Protein AF-A0A7C5X683-F1 (afdb_monomer_lite)

Sequence (145 aa):
TVWLQIEETLFLEEELGEELLKEAVATYLPIVPRRGEVSLTVMVNLFNEEELRTVLPKFDGIQDSVYIRAGAAGVKAEPIFPEDYGPGALPRSIHYLKARVEPAEGATLVFRHREINAEVPIPETVLEALKSSVVAEEVNWTSLL

Foldseek 3Di:
DLVVQLVVQQVPDPDDDLVSLLVSCVVSLLQFAAVQKDKDKAFDDDDDPVCVVPVQVLCQCQQQFKWKDAPPDTWRWHFSCVVCNDPPHDRDRMTITMTRHLHDPQIWIAGDGPVDGDIGTDDPVVSVVSVVGDGSVNDDCVVSD

pLDDT: mean 91.84, std 6.42, range [60.69, 98.19]

Radius of gyration: 16.91 Å; chains: 1; bounding box: 40×34×42 Å

Secondary structure (DSSP, 8-state):
-HHHHHHHHHHH-SS--HHHHHHHHHHHGGGSPPTT-EEEEEE----SHHHHHHTGGGGTTGGGGEEEEETTEEEEPEES-GGGGSTTPPP-SEEEEEE---PPTT-EEEEE-SS-EEEEEPPHHHHHHHHTPPPGGGS-GGG--

Structure (mmCIF, N/CA/C/O backbone):
data_AF-A0A7C5X683-F1
#
_entry.id   AF-A0A7C5X683-F1
#
loop_
_atom_site.group_PDB
_atom_site.id
_atom_site.type_symbol
_atom_site.label_atom_id
_atom_site.label_alt_id
_atom_site.label_comp_id
_atom_site.label_asym_id
_atom_site.label_entity_id
_atom_site.label_seq_id
_atom_site.pdbx_PDB_ins_code
_atom_site.Cartn_x
_atom_site.Cartn_y
_atom_site.Cartn_z
_atom_site.occupancy
_atom_site.B_iso_or_equiv
_atom_site.auth_seq_id
_atom_site.auth_comp_id
_atom_site.auth_asym_id
_atom_site.auth_atom_id
_atom_site.pdbx_PDB_model_num
ATOM 1 N N . THR A 1 1 ? 0.093 10.591 -5.938 1.00 86.94 1 THR A N 1
ATOM 2 C CA . THR A 1 1 ? 1.441 10.056 -5.649 1.00 86.94 1 THR A CA 1
ATOM 3 C C . THR A 1 1 ? 1.996 9.288 -6.832 1.00 86.94 1 THR A C 1
ATOM 5 O O . THR A 1 1 ? 3.094 9.612 -7.238 1.00 86.94 1 THR A O 1
ATOM 8 N N . VAL A 1 2 ? 1.240 8.363 -7.436 1.00 90.31 2 VAL A N 1
ATOM 9 C CA . VAL A 1 2 ? 1.686 7.543 -8.584 1.00 90.31 2 VAL A CA 1
ATOM 10 C C . VAL A 1 2 ? 2.319 8.346 -9.728 1.00 90.31 2 VAL A C 1
ATOM 12 O O . VAL A 1 2 ? 3.383 7.977 -10.202 1.00 90.31 2 VAL A O 1
ATOM 15 N N . TRP A 1 3 ? 1.720 9.472 -10.128 1.00 90.00 3 TRP A N 1
ATOM 16 C CA . TRP A 1 3 ? 2.289 10.316 -11.187 1.00 90.00 3 TRP A CA 1
ATOM 17 C C . TRP A 1 3 ? 3.715 10.799 -10.876 1.00 90.00 3 TRP A C 1
ATOM 19 O O . TRP A 1 3 ? 4.585 10.708 -11.730 1.00 90.00 3 TRP A O 1
ATOM 29 N N . LEU A 1 4 ? 3.970 11.219 -9.632 1.00 91.94 4 LEU A N 1
ATOM 30 C CA . LEU A 1 4 ? 5.308 11.637 -9.201 1.00 91.94 4 LEU A CA 1
ATOM 31 C C . LEU A 1 4 ? 6.296 10.468 -9.227 1.00 91.94 4 LEU A C 1
ATOM 33 O O . LEU A 1 4 ? 7.446 10.671 -9.575 1.00 91.94 4 LEU A O 1
ATOM 37 N N . GLN A 1 5 ? 5.850 9.247 -8.914 1.00 90.88 5 GLN A N 1
ATOM 38 C CA . GLN A 1 5 ? 6.712 8.063 -9.002 1.00 90.88 5 GLN A CA 1
ATOM 39 C C . GLN A 1 5 ? 7.118 7.781 -10.452 1.00 90.88 5 GLN A C 1
ATOM 41 O O . GLN A 1 5 ? 8.274 7.474 -10.704 1.00 90.88 5 GLN A O 1
ATOM 46 N N . ILE A 1 6 ? 6.194 7.949 -11.404 1.00 90.19 6 ILE A N 1
ATOM 47 C CA . ILE A 1 6 ? 6.495 7.835 -12.837 1.00 90.19 6 ILE A CA 1
ATOM 48 C C . ILE A 1 6 ? 7.498 8.920 -13.255 1.00 90.19 6 ILE A C 1
ATOM 50 O O . ILE A 1 6 ? 8.499 8.605 -13.889 1.00 90.19 6 ILE A O 1
ATOM 54 N N . GLU A 1 7 ? 7.266 10.182 -12.882 1.00 91.06 7 GLU A N 1
ATOM 55 C CA . GLU A 1 7 ? 8.186 11.288 -13.193 1.00 91.06 7 GLU A CA 1
ATOM 56 C C . GLU A 1 7 ? 9.583 11.074 -12.588 1.00 91.06 7 GLU A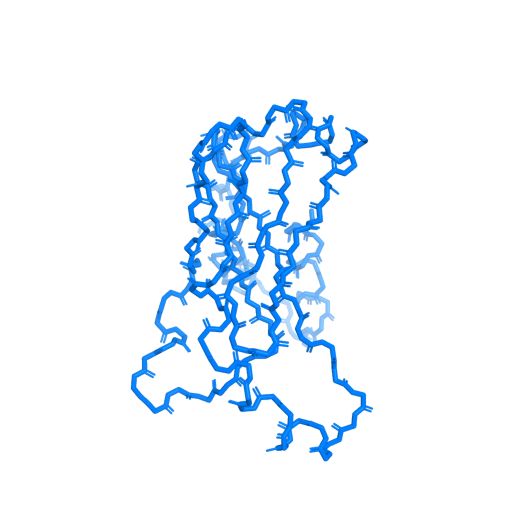 C 1
ATOM 58 O O . GLU A 1 7 ? 10.581 11.310 -13.265 1.00 91.06 7 GLU A O 1
ATOM 63 N N . GLU A 1 8 ? 9.666 10.592 -11.346 1.00 91.81 8 GLU A N 1
ATOM 64 C CA . GLU A 1 8 ? 10.927 10.262 -10.674 1.00 91.81 8 GLU A CA 1
ATOM 65 C C . GLU A 1 8 ? 11.666 9.119 -11.375 1.00 91.81 8 GLU A C 1
ATOM 67 O O . GLU A 1 8 ? 12.872 9.228 -11.587 1.00 91.81 8 GLU A O 1
ATOM 72 N N . THR A 1 9 ? 10.962 8.055 -11.780 1.00 89.81 9 THR A N 1
ATOM 73 C CA . THR A 1 9 ? 11.553 6.970 -12.576 1.00 89.81 9 THR A CA 1
ATOM 74 C C . THR A 1 9 ? 12.139 7.513 -13.871 1.00 89.81 9 THR A C 1
ATOM 76 O O . THR A 1 9 ? 13.309 7.284 -14.143 1.00 89.81 9 THR A O 1
ATOM 79 N N . LEU A 1 10 ? 11.372 8.297 -14.632 1.00 90.06 10 LEU A N 1
ATOM 80 C CA . LEU A 1 10 ? 11.845 8.868 -15.895 1.00 90.06 10 LEU A CA 1
ATOM 81 C C . LEU A 1 10 ? 13.032 9.813 -15.706 1.00 90.06 10 LEU A C 1
ATOM 83 O O . LEU A 1 10 ? 13.919 9.857 -16.549 1.00 90.06 10 LEU A O 1
ATOM 87 N N . PHE A 1 11 ? 13.059 10.571 -14.612 1.00 89.38 11 PHE A N 1
ATOM 88 C CA . PHE A 1 11 ? 14.150 11.494 -14.316 1.00 89.38 11 PHE A CA 1
ATOM 89 C C . PHE A 1 11 ? 15.478 10.786 -14.008 1.00 89.38 11 PHE A C 1
ATOM 91 O O . PHE A 1 11 ? 16.539 11.351 -14.267 1.00 89.38 11 PHE A O 1
ATOM 98 N N . LEU A 1 12 ? 15.430 9.585 -13.423 1.00 90.19 12 LEU A N 1
ATOM 99 C CA . LEU A 1 12 ? 16.624 8.818 -13.059 1.00 90.19 12 LEU A CA 1
ATOM 100 C C . LEU A 1 12 ? 17.246 8.064 -14.238 1.00 90.19 12 LEU A C 1
ATOM 102 O O . LEU A 1 12 ? 18.412 7.682 -14.153 1.00 90.19 12 LEU A O 1
ATOM 106 N N . GLU A 1 13 ? 16.491 7.860 -15.312 1.00 89.75 13 GLU A N 1
ATOM 107 C CA . GLU A 1 13 ? 16.976 7.173 -16.504 1.00 89.75 13 GLU A CA 1
ATOM 108 C C . GLU A 1 13 ? 17.801 8.110 -17.396 1.00 89.75 13 GLU A C 1
ATOM 110 O O . GLU A 1 13 ? 17.452 9.269 -17.629 1.00 89.75 13 GLU A O 1
ATOM 115 N N . GLU A 1 14 ? 18.919 7.600 -17.917 1.00 81.25 14 GLU A N 1
ATOM 116 C CA . GLU A 1 14 ? 19.849 8.391 -18.736 1.00 81.25 14 GLU A CA 1
ATOM 117 C C . GLU A 1 14 ? 19.302 8.675 -20.146 1.00 81.25 14 GLU A C 1
ATOM 119 O O . GLU A 1 14 ? 19.601 9.720 -20.732 1.00 81.25 14 GLU A O 1
ATOM 124 N N . GLU A 1 15 ? 18.485 7.768 -20.691 1.00 82.94 15 GLU A N 1
ATOM 125 C CA . GLU A 1 15 ? 17.871 7.890 -22.014 1.00 82.94 15 GLU A CA 1
ATOM 126 C C . GLU A 1 15 ? 16.344 7.936 -21.909 1.00 82.94 15 GLU A C 1
ATOM 128 O O . GLU A 1 15 ? 15.695 7.001 -21.446 1.00 82.94 15 GLU A O 1
ATOM 133 N N . LEU A 1 16 ? 15.756 9.029 -22.397 1.00 82.88 16 LEU A N 1
ATOM 134 C CA . LEU A 1 16 ? 14.307 9.186 -22.469 1.00 82.88 16 LEU A CA 1
ATOM 135 C C . LEU A 1 16 ? 13.769 8.661 -23.802 1.00 82.88 16 LEU A C 1
ATOM 137 O O . LEU A 1 16 ? 14.300 8.966 -24.871 1.00 82.88 16 LEU A O 1
ATOM 141 N N . GLY A 1 17 ? 12.650 7.942 -23.743 1.00 85.81 17 GLY A N 1
ATOM 142 C CA . GLY A 1 17 ? 11.953 7.434 -24.918 1.00 85.81 17 GLY A CA 1
ATOM 143 C C . GLY A 1 17 ? 10.488 7.118 -24.632 1.00 85.81 17 GLY A C 1
ATOM 144 O O . GLY A 1 17 ? 10.082 6.958 -23.483 1.00 85.81 17 GLY A O 1
ATOM 145 N N . GLU A 1 18 ? 9.688 7.024 -25.694 1.00 87.88 18 GLU A N 1
ATOM 146 C CA . GLU A 1 18 ? 8.259 6.700 -25.595 1.00 87.88 18 GLU A CA 1
ATOM 147 C C . GLU A 1 18 ? 8.024 5.322 -24.954 1.00 87.88 18 GLU A C 1
ATOM 149 O O . GLU A 1 18 ? 7.119 5.167 -24.141 1.00 87.88 18 GLU A O 1
ATOM 154 N N . GLU A 1 19 ? 8.874 4.340 -25.261 1.00 89.00 19 GLU A N 1
ATOM 155 C CA . GLU A 1 19 ? 8.770 2.992 -24.690 1.00 89.00 19 GLU A CA 1
ATOM 156 C C . GLU A 1 19 ? 9.059 2.978 -23.184 1.00 89.00 19 GLU A C 1
ATOM 158 O O . GLU A 1 19 ? 8.311 2.364 -22.431 1.00 89.00 19 GLU A O 1
ATOM 163 N N . LEU A 1 20 ? 10.050 3.748 -22.719 1.00 89.44 20 LEU A N 1
ATOM 164 C CA . LEU A 1 20 ? 10.317 3.901 -21.287 1.00 89.44 20 LEU A CA 1
ATOM 165 C C . LEU A 1 20 ? 9.117 4.526 -20.556 1.00 89.44 20 LEU A C 1
ATOM 167 O O . LEU A 1 20 ? 8.746 4.082 -19.470 1.00 89.44 20 LEU A O 1
ATOM 171 N N . LEU A 1 21 ? 8.479 5.539 -21.154 1.00 89.44 21 LEU A N 1
ATOM 172 C CA . LEU A 1 21 ? 7.259 6.129 -20.600 1.00 89.44 21 LEU A CA 1
ATOM 173 C C . LEU A 1 21 ? 6.140 5.087 -20.481 1.00 89.44 21 LEU A C 1
ATOM 175 O O . LEU A 1 21 ? 5.511 5.000 -19.426 1.00 89.44 21 LEU A O 1
ATOM 179 N N . LYS A 1 22 ? 5.908 4.285 -21.527 1.00 90.69 22 LYS A N 1
ATOM 180 C CA . LYS A 1 22 ? 4.898 3.216 -21.511 1.00 90.69 22 LYS A CA 1
ATOM 181 C C . LYS A 1 22 ? 5.193 2.178 -20.433 1.00 90.69 22 LYS A C 1
ATOM 183 O O . LYS A 1 22 ? 4.286 1.801 -19.694 1.00 90.69 22 LYS A O 1
ATOM 188 N N . GLU A 1 23 ? 6.445 1.749 -20.304 1.00 90.44 23 GLU A N 1
ATOM 189 C CA . GLU A 1 23 ? 6.877 0.785 -19.288 1.00 90.44 23 GLU A CA 1
ATOM 190 C C . GLU A 1 23 ? 6.713 1.335 -17.867 1.00 90.44 23 GLU A C 1
ATOM 192 O O . GLU A 1 23 ? 6.166 0.650 -16.997 1.00 90.44 23 GLU A O 1
ATOM 197 N N . ALA A 1 24 ? 7.108 2.589 -17.629 1.00 90.69 24 ALA A N 1
ATOM 198 C CA . ALA A 1 24 ? 6.925 3.246 -16.340 1.00 90.69 24 ALA A CA 1
ATOM 199 C C . ALA A 1 24 ? 5.432 3.362 -15.996 1.00 90.69 24 ALA A C 1
ATOM 201 O O . ALA A 1 24 ? 5.003 2.944 -14.918 1.00 90.69 24 ALA A O 1
ATOM 202 N N . VAL A 1 25 ? 4.606 3.848 -16.927 1.00 91.56 25 VAL A N 1
ATOM 203 C CA . VAL A 1 25 ? 3.151 3.924 -16.733 1.00 91.56 25 VAL A CA 1
ATOM 204 C C . VAL A 1 25 ? 2.574 2.539 -16.439 1.00 91.56 25 VAL A C 1
ATOM 206 O O . VAL A 1 25 ? 1.856 2.388 -15.452 1.00 91.56 25 VAL A O 1
ATOM 209 N N . ALA A 1 26 ? 2.913 1.516 -17.228 1.00 91.44 26 ALA A N 1
ATOM 210 C CA . ALA A 1 26 ? 2.432 0.150 -17.031 1.00 91.44 26 ALA A CA 1
ATOM 211 C C . ALA A 1 26 ? 2.840 -0.433 -15.667 1.00 91.44 26 ALA A C 1
ATOM 213 O O . ALA A 1 26 ? 2.045 -1.133 -15.040 1.00 91.44 26 ALA A O 1
ATOM 214 N N . THR A 1 27 ? 4.040 -0.101 -15.188 1.00 92.06 27 THR A N 1
ATOM 215 C CA . THR A 1 27 ? 4.569 -0.557 -13.897 1.00 92.06 27 THR A CA 1
ATOM 216 C C . THR A 1 27 ? 3.804 0.046 -12.722 1.00 92.06 27 THR A C 1
ATOM 218 O O . THR A 1 27 ? 3.447 -0.667 -11.788 1.00 92.06 27 THR A O 1
ATOM 221 N N . TYR A 1 28 ? 3.514 1.350 -12.751 1.00 91.94 28 TYR A N 1
ATOM 222 C CA . TYR A 1 28 ? 2.895 2.033 -11.610 1.00 91.94 28 TYR A CA 1
ATOM 223 C C . TYR A 1 28 ? 1.363 2.101 -11.672 1.00 91.94 28 TYR A C 1
ATOM 225 O O . TYR A 1 28 ? 0.717 2.266 -10.633 1.00 91.94 28 TYR A O 1
ATOM 233 N N . LEU A 1 29 ? 0.750 1.935 -12.848 1.00 92.50 29 LEU A N 1
ATOM 234 C CA . LEU A 1 29 ? -0.705 1.965 -13.024 1.00 92.50 29 LEU A CA 1
ATOM 235 C C . LEU A 1 29 ? -1.470 1.021 -12.072 1.00 92.50 29 LEU A C 1
ATOM 237 O O . LEU A 1 29 ? -2.486 1.458 -11.523 1.00 92.50 29 LEU A O 1
ATOM 241 N N . PRO A 1 30 ? -1.010 -0.217 -11.787 1.00 93.81 30 PRO A N 1
ATOM 242 C CA . PRO A 1 30 ? -1.666 -1.105 -10.823 1.00 93.81 30 PRO A CA 1
ATOM 243 C C . PRO A 1 30 ? -1.844 -0.500 -9.419 1.00 93.81 30 PRO A C 1
ATOM 245 O O . PRO A 1 30 ? -2.774 -0.880 -8.699 1.00 93.81 30 PRO A O 1
ATOM 248 N N . ILE A 1 31 ? -0.997 0.465 -9.041 1.00 94.81 31 ILE A N 1
ATOM 249 C CA . ILE A 1 31 ? -1.023 1.160 -7.747 1.00 94.81 31 ILE A CA 1
ATOM 250 C C . ILE A 1 31 ? -2.152 2.193 -7.683 1.00 94.81 31 ILE A C 1
ATOM 252 O O . ILE A 1 31 ? -2.645 2.486 -6.595 1.00 94.81 31 ILE A O 1
ATOM 256 N N . VAL A 1 32 ? -2.633 2.718 -8.813 1.00 93.94 32 VAL A N 1
ATOM 257 C CA . VAL A 1 32 ? -3.756 3.667 -8.828 1.00 93.94 32 VAL A CA 1
ATOM 258 C C . VAL A 1 32 ? -5.015 2.960 -8.296 1.00 93.94 32 VAL A C 1
ATOM 260 O O . VAL A 1 32 ? -5.333 1.855 -8.754 1.00 93.94 32 VAL A O 1
ATOM 263 N N . PRO A 1 33 ? -5.725 3.521 -7.301 1.00 94.50 33 PRO A N 1
ATOM 264 C CA . PRO A 1 33 ? -6.948 2.910 -6.790 1.00 94.50 33 PRO A CA 1
ATOM 265 C C . PRO A 1 33 ? -8.067 2.985 -7.834 1.00 94.50 33 PRO A C 1
ATOM 267 O O . PRO A 1 33 ? -8.157 3.947 -8.597 1.00 94.50 33 PRO A O 1
ATOM 270 N N . ARG A 1 34 ? -8.945 1.984 -7.863 1.00 94.12 34 ARG A N 1
ATOM 271 C CA . ARG A 1 34 ? -10.263 2.092 -8.506 1.00 94.12 34 ARG A CA 1
ATOM 272 C C . ARG A 1 34 ? -11.301 2.617 -7.519 1.00 94.12 34 ARG A C 1
ATOM 274 O O . ARG A 1 34 ? -11.034 2.738 -6.322 1.00 94.12 34 ARG A O 1
ATOM 281 N N . ARG A 1 35 ? -12.517 2.896 -7.996 1.00 92.88 35 ARG A N 1
ATOM 282 C CA . ARG A 1 35 ? -13.631 3.256 -7.098 1.00 92.88 35 ARG A CA 1
ATOM 283 C C . ARG A 1 35 ? -13.852 2.172 -6.037 1.00 92.88 35 ARG A C 1
ATOM 285 O O . ARG A 1 35 ? -13.987 0.992 -6.362 1.00 92.88 35 ARG A O 1
ATOM 292 N N . GLY A 1 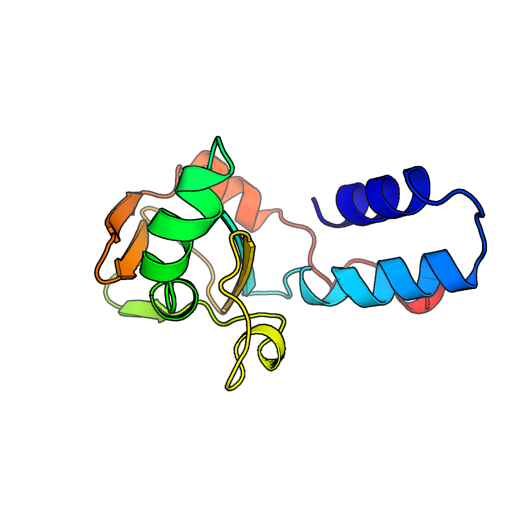36 ? -13.912 2.589 -4.774 1.00 92.69 36 GLY A N 1
ATOM 293 C CA . GLY A 1 36 ? -14.055 1.686 -3.629 1.00 92.69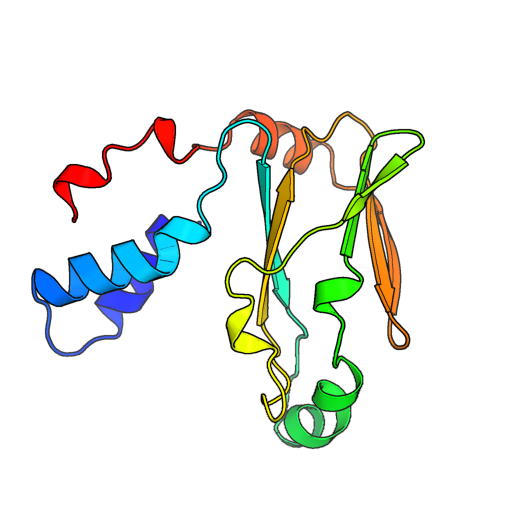 36 GLY A CA 1
ATOM 294 C C . GLY A 1 36 ? -12.787 0.900 -3.279 1.00 92.69 36 GLY A C 1
ATOM 295 O O . GLY A 1 36 ? -12.874 -0.103 -2.569 1.00 92.69 36 GLY A O 1
ATOM 296 N N . GLU A 1 37 ? -11.623 1.312 -3.787 1.00 95.12 37 GLU A N 1
ATOM 297 C CA . GLU A 1 37 ? -10.320 0.781 -3.394 1.00 95.12 37 GLU A CA 1
ATOM 298 C C . GLU A 1 37 ? -9.477 1.849 -2.695 1.00 95.12 37 GLU A C 1
ATOM 300 O O . GLU A 1 37 ? -9.512 3.032 -3.030 1.00 95.12 37 GLU A O 1
ATOM 305 N N . VAL A 1 38 ? -8.642 1.396 -1.767 1.00 95.38 38 VAL A N 1
ATOM 306 C CA . VAL A 1 38 ? -7.560 2.178 -1.175 1.00 95.38 38 VAL A CA 1
ATOM 307 C C . VAL A 1 38 ? -6.257 1.465 -1.471 1.00 95.38 38 VAL A C 1
ATOM 309 O O . VAL A 1 38 ? -6.080 0.303 -1.102 1.00 95.38 38 VAL A O 1
ATOM 312 N N . SER A 1 39 ? -5.336 2.180 -2.105 1.00 96.25 39 SER A N 1
ATOM 313 C CA . SER A 1 39 ? -3.951 1.747 -2.258 1.00 96.25 39 SER A CA 1
ATOM 314 C C . SER A 1 39 ? -3.093 2.330 -1.142 1.00 96.25 39 SER A C 1
ATOM 316 O O . SER A 1 39 ? -3.273 3.480 -0.741 1.00 96.25 39 SER A O 1
ATOM 318 N N . LEU A 1 40 ? -2.134 1.550 -0.658 1.00 95.69 40 LEU A N 1
ATOM 319 C CA . LEU A 1 40 ? -1.202 1.948 0.390 1.00 95.69 40 LEU A CA 1
ATOM 320 C C . LEU A 1 40 ? 0.181 1.350 0.138 1.00 95.69 40 LEU A C 1
ATOM 322 O O . LEU A 1 40 ? 0.316 0.226 -0.340 1.00 95.69 40 LEU A O 1
ATOM 326 N N . THR A 1 41 ? 1.207 2.104 0.513 1.00 96.62 41 THR A N 1
ATOM 327 C CA . THR A 1 41 ? 2.591 1.638 0.502 1.00 96.62 41 THR A CA 1
ATOM 328 C C . THR A 1 41 ? 3.034 1.427 1.941 1.00 96.62 41 THR A C 1
ATOM 330 O O . THR A 1 41 ? 3.046 2.371 2.730 1.00 96.62 41 THR A O 1
ATOM 333 N N . VAL A 1 42 ? 3.392 0.196 2.294 1.00 96.50 42 VAL A N 1
ATOM 334 C CA . VAL A 1 42 ? 3.977 -0.138 3.597 1.00 96.50 42 VAL A CA 1
ATOM 335 C C . VAL A 1 42 ? 5.485 -0.154 3.454 1.00 96.50 42 VAL A C 1
ATOM 337 O O . VAL A 1 42 ? 6.006 -0.795 2.544 1.00 96.50 42 VAL A O 1
ATOM 340 N N . MET A 1 43 ? 6.178 0.537 4.356 1.00 96.50 43 MET A N 1
ATOM 341 C CA . MET A 1 43 ? 7.635 0.600 4.369 1.00 96.50 43 MET A CA 1
ATOM 342 C C . MET A 1 43 ? 8.184 0.137 5.719 1.00 96.50 43 MET A C 1
ATOM 344 O O . MET A 1 43 ? 7.803 0.660 6.768 1.00 96.50 43 MET A O 1
ATOM 348 N N . VAL A 1 44 ? 9.100 -0.827 5.684 1.00 95.69 44 VAL A N 1
ATOM 349 C CA . VAL A 1 44 ? 9.975 -1.185 6.800 1.00 95.69 44 VAL A CA 1
ATOM 350 C C . VAL A 1 44 ? 11.230 -0.331 6.668 1.00 95.69 44 VAL A C 1
ATOM 352 O O . VAL A 1 44 ? 12.109 -0.614 5.855 1.00 95.69 44 VAL A O 1
ATOM 355 N N . ASN A 1 45 ? 11.290 0.746 7.448 1.00 95.44 45 ASN A N 1
ATOM 356 C CA . ASN A 1 45 ? 12.424 1.664 7.422 1.00 95.44 45 ASN A CA 1
ATOM 357 C C . ASN A 1 45 ? 13.625 1.044 8.139 1.00 95.44 45 ASN A C 1
ATOM 359 O O . ASN A 1 45 ? 13.529 0.658 9.303 1.00 95.44 45 ASN A O 1
ATOM 363 N N . LEU A 1 46 ? 14.746 0.972 7.426 1.00 94.25 46 LEU A N 1
ATOM 364 C CA . LEU A 1 46 ? 16.015 0.413 7.882 1.00 94.25 46 LEU A CA 1
ATOM 365 C C . LEU A 1 46 ? 17.101 1.440 7.577 1.00 94.25 46 LEU A C 1
ATOM 367 O O . LEU A 1 46 ? 17.072 2.075 6.523 1.00 94.25 46 LEU A O 1
ATOM 371 N N . PHE A 1 47 ? 18.048 1.617 8.490 1.00 95.00 47 PHE A N 1
ATOM 372 C CA . PHE A 1 47 ? 18.981 2.746 8.454 1.00 95.00 47 PHE A CA 1
ATOM 373 C C . PHE A 1 47 ? 20.421 2.340 8.139 1.00 95.00 47 PHE A C 1
ATOM 375 O O . PHE A 1 47 ? 21.275 3.204 7.945 1.00 95.0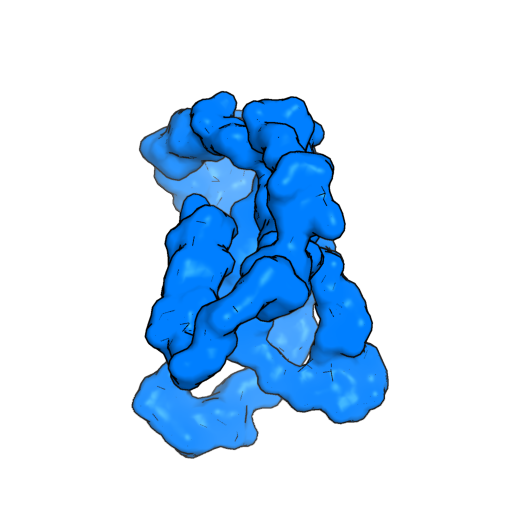0 47 PHE A O 1
ATOM 382 N N . ASN A 1 48 ? 20.714 1.041 8.098 1.00 94.94 48 ASN A N 1
ATOM 383 C CA . ASN A 1 48 ? 22.042 0.519 7.797 1.00 94.94 48 ASN A CA 1
ATOM 384 C C . ASN A 1 48 ? 21.983 -0.905 7.212 1.00 94.94 48 ASN A C 1
ATOM 386 O O . ASN A 1 48 ? 20.952 -1.580 7.221 1.00 94.94 48 ASN A O 1
ATOM 390 N N . GLU A 1 49 ? 23.119 -1.362 6.686 1.00 94.81 49 GLU A N 1
ATOM 391 C CA . GLU A 1 49 ? 23.250 -2.678 6.052 1.00 94.81 49 GLU A CA 1
ATOM 392 C C . GLU A 1 49 ? 23.082 -3.845 7.041 1.00 94.81 49 GLU A C 1
ATOM 394 O O . GLU A 1 49 ? 22.598 -4.918 6.672 1.00 94.81 49 GLU A O 1
ATOM 399 N N . GLU A 1 50 ? 23.449 -3.649 8.307 1.00 96.31 50 GLU A N 1
ATOM 400 C CA . GLU A 1 50 ? 23.268 -4.663 9.346 1.00 96.31 50 GLU A CA 1
ATOM 401 C C . GLU A 1 50 ? 21.778 -4.922 9.603 1.00 96.31 50 GLU A C 1
ATOM 403 O O . GLU A 1 50 ? 21.341 -6.076 9.630 1.00 96.31 50 GLU A O 1
ATOM 408 N N . GLU A 1 51 ? 20.974 -3.865 9.703 1.00 95.38 51 GLU A N 1
ATOM 409 C CA . GLU A 1 51 ? 19.518 -3.939 9.817 1.00 95.38 51 GLU A CA 1
ATOM 410 C C . GLU A 1 51 ? 18.889 -4.589 8.580 1.00 95.38 51 GLU A C 1
ATOM 412 O O . GLU A 1 51 ? 18.034 -5.467 8.717 1.00 95.38 51 GLU A O 1
ATOM 417 N N . LEU A 1 52 ? 19.356 -4.254 7.374 1.00 94.00 52 LEU A N 1
ATOM 418 C CA . LEU A 1 52 ? 18.909 -4.917 6.144 1.00 94.00 52 LEU A CA 1
ATOM 419 C C . LEU A 1 52 ? 19.088 -6.439 6.216 1.00 94.00 52 LEU A C 1
ATOM 421 O O . LEU A 1 52 ? 18.190 -7.191 5.849 1.00 94.00 52 LEU A O 1
ATOM 425 N N . ARG A 1 53 ? 20.233 -6.910 6.715 1.00 93.75 53 ARG A N 1
ATOM 426 C CA . ARG A 1 53 ? 20.550 -8.344 6.754 1.00 93.75 53 ARG A CA 1
ATOM 427 C C . ARG A 1 53 ? 19.910 -9.080 7.929 1.00 93.75 53 ARG A C 1
ATOM 429 O O . ARG A 1 53 ? 19.633 -10.270 7.811 1.00 93.75 53 ARG A O 1
ATOM 436 N N . THR A 1 54 ? 19.703 -8.411 9.063 1.00 95.06 54 THR A N 1
ATOM 437 C CA . THR A 1 54 ? 19.312 -9.072 10.324 1.00 95.06 54 THR A CA 1
ATOM 438 C C . THR A 1 54 ? 17.889 -8.756 10.778 1.00 95.06 54 THR A C 1
ATOM 440 O O . THR A 1 54 ? 17.257 -9.592 11.428 1.00 95.06 54 THR A O 1
ATOM 443 N N . VAL A 1 55 ? 17.367 -7.574 10.441 1.00 95.81 55 VAL A N 1
ATOM 444 C CA . VAL A 1 55 ? 16.036 -7.101 10.846 1.00 95.81 55 VAL A CA 1
ATOM 445 C C . VAL A 1 55 ? 15.016 -7.352 9.746 1.00 95.81 55 VAL A C 1
ATOM 447 O O . VAL A 1 55 ? 13.967 -7.920 10.038 1.00 95.81 55 VAL A O 1
ATOM 450 N N . LEU A 1 56 ? 15.319 -7.013 8.488 1.00 96.12 56 LEU A N 1
ATOM 451 C CA . LEU A 1 56 ? 14.358 -7.163 7.389 1.00 96.12 56 LEU A CA 1
ATOM 452 C C . LEU A 1 56 ? 13.780 -8.586 7.254 1.00 96.12 56 LEU A C 1
ATOM 454 O O . LEU A 1 56 ? 12.559 -8.703 7.146 1.00 96.12 56 LEU A O 1
ATOM 458 N N . PRO A 1 57 ? 14.571 -9.680 7.353 1.00 95.19 57 PRO A N 1
ATOM 459 C CA . PRO A 1 57 ? 14.021 -11.036 7.258 1.00 95.19 57 PRO A CA 1
ATOM 460 C C . PRO A 1 57 ? 13.005 -11.376 8.356 1.00 95.19 57 PRO A C 1
ATOM 462 O O . PRO A 1 57 ? 12.196 -12.290 8.202 1.00 95.19 57 PRO A O 1
ATOM 465 N N . LYS A 1 58 ? 13.010 -10.650 9.482 1.00 96.06 58 LYS A N 1
ATOM 466 C CA . LYS A 1 58 ? 12.021 -10.850 10.547 1.00 96.06 58 LYS A CA 1
ATOM 467 C C . LYS A 1 58 ? 10.635 -10.361 10.135 1.00 96.06 58 LYS A C 1
ATOM 469 O O . LYS A 1 58 ? 9.655 -10.933 10.608 1.00 96.06 58 LYS A O 1
ATOM 474 N N . PHE A 1 59 ? 10.561 -9.385 9.231 1.00 95.75 59 PHE A N 1
ATOM 475 C CA . PHE A 1 59 ? 9.328 -8.824 8.671 1.00 95.75 59 PHE A CA 1
ATOM 476 C C . PHE A 1 59 ? 8.760 -9.605 7.479 1.00 95.75 59 PHE A C 1
ATOM 478 O O . PHE A 1 59 ? 7.779 -9.169 6.881 1.00 95.75 59 PHE A O 1
ATOM 485 N N . ASP A 1 60 ? 9.337 -10.762 7.150 1.00 93.69 60 ASP A N 1
ATOM 486 C CA . ASP A 1 60 ? 8.765 -11.665 6.154 1.00 93.69 60 ASP A CA 1
ATOM 487 C C . ASP A 1 60 ? 7.294 -11.994 6.468 1.00 93.69 60 ASP A C 1
ATOM 489 O O . ASP A 1 60 ? 6.957 -12.380 7.590 1.00 93.69 60 ASP A O 1
ATOM 493 N N . GLY A 1 61 ? 6.417 -11.811 5.479 1.00 94.25 61 GLY A N 1
ATOM 494 C CA . GLY A 1 61 ? 4.971 -11.978 5.641 1.00 94.25 61 GLY A CA 1
ATOM 495 C C . GLY A 1 61 ? 4.209 -10.737 6.124 1.00 94.25 61 GLY A C 1
ATOM 496 O O . GLY A 1 61 ? 2.992 -10.817 6.310 1.00 94.25 61 GLY A O 1
ATOM 497 N N . ILE A 1 62 ? 4.855 -9.580 6.329 1.00 96.12 62 ILE A N 1
ATOM 498 C CA . ILE A 1 62 ? 4.158 -8.364 6.786 1.00 96.12 62 ILE A CA 1
ATOM 499 C C . ILE A 1 62 ? 3.037 -7.929 5.828 1.00 96.12 62 ILE A C 1
ATOM 501 O O . ILE A 1 62 ? 1.993 -7.477 6.301 1.00 96.12 62 ILE A O 1
ATOM 505 N N . GLN A 1 63 ? 3.188 -8.123 4.515 1.00 96.00 63 GLN A N 1
ATOM 506 C CA . GLN A 1 63 ? 2.165 -7.786 3.517 1.00 96.00 63 GLN A CA 1
ATOM 507 C C . GLN A 1 63 ? 0.818 -8.474 3.783 1.00 96.00 63 GLN A C 1
ATOM 509 O O . GLN A 1 63 ? -0.236 -7.908 3.514 1.00 96.00 63 GLN A O 1
ATOM 514 N N . ASP A 1 64 ? 0.841 -9.667 4.381 1.00 95.94 64 ASP A N 1
ATOM 515 C CA . ASP A 1 64 ? -0.349 -10.469 4.668 1.00 95.94 64 ASP A CA 1
ATOM 516 C C . ASP A 1 64 ? -1.036 -10.106 5.988 1.00 95.94 64 ASP A C 1
ATOM 518 O O . ASP A 1 64 ? -2.052 -10.702 6.363 1.00 95.94 64 ASP A O 1
ATOM 522 N N . SER A 1 65 ? -0.483 -9.128 6.699 1.00 96.75 65 SER A N 1
ATOM 523 C CA . SER A 1 65 ? -0.881 -8.771 8.056 1.00 96.75 65 SER A CA 1
ATOM 524 C C . SER A 1 65 ? -1.628 -7.443 8.166 1.00 96.75 65 SER A C 1
ATOM 526 O O . SER A 1 65 ? -1.962 -7.034 9.281 1.00 96.75 65 SER A O 1
ATOM 528 N N . VAL A 1 66 ? -1.865 -6.766 7.040 1.00 97.88 66 VAL A N 1
ATOM 529 C CA . VAL A 1 66 ? -2.392 -5.400 6.997 1.00 97.88 66 VAL A CA 1
ATOM 530 C C . VAL A 1 66 ? -3.889 -5.408 6.717 1.00 97.88 66 VAL A C 1
ATOM 532 O O . VAL A 1 66 ? -4.355 -6.037 5.769 1.00 97.88 66 VAL A O 1
ATOM 535 N N . TYR A 1 67 ? -4.648 -4.687 7.537 1.00 97.31 67 TYR A N 1
ATOM 536 C CA . TYR A 1 67 ? -6.096 -4.557 7.409 1.00 97.31 67 TYR A CA 1
ATOM 537 C C . TYR A 1 67 ? -6.520 -3.100 7.584 1.00 97.31 67 TYR A C 1
ATOM 539 O O . TYR A 1 67 ? -5.951 -2.376 8.398 1.00 97.31 67 TYR A O 1
ATOM 547 N N . ILE A 1 68 ? -7.570 -2.692 6.877 1.00 96.75 68 ILE A N 1
ATOM 548 C CA . ILE A 1 68 ? -8.299 -1.451 7.141 1.00 96.75 68 ILE A CA 1
ATOM 549 C C . ILE A 1 68 ? -9.615 -1.833 7.810 1.00 96.75 68 ILE A C 1
ATOM 551 O O . ILE A 1 68 ? -10.429 -2.561 7.240 1.00 96.75 68 ILE A O 1
ATOM 555 N N . ARG A 1 69 ? -9.832 -1.367 9.037 1.00 94.75 69 ARG A N 1
ATOM 556 C CA . ARG A 1 69 ? -11.066 -1.609 9.785 1.00 94.75 69 ARG A CA 1
ATOM 557 C C . ARG A 1 69 ? -11.928 -0.357 9.767 1.00 94.75 69 ARG A C 1
ATOM 559 O O . ARG A 1 69 ? -11.511 0.676 10.271 1.00 94.75 69 ARG A O 1
ATOM 566 N N . ALA A 1 70 ? -13.141 -0.482 9.240 1.00 85.06 70 ALA A N 1
ATOM 567 C CA . ALA A 1 70 ? -14.198 0.518 9.341 1.00 85.06 70 ALA A CA 1
ATOM 568 C C . ALA A 1 70 ? -15.436 -0.178 9.935 1.00 85.06 70 ALA A C 1
ATOM 570 O O . ALA A 1 70 ? -16.058 -1.022 9.291 1.00 85.06 70 ALA A O 1
ATOM 571 N N . GLY A 1 71 ? -15.749 0.100 11.203 1.00 77.69 71 GLY A N 1
ATOM 572 C CA . GLY A 1 71 ? -16.785 -0.627 11.948 1.00 77.69 71 GLY A CA 1
ATOM 573 C C . GLY A 1 71 ? -16.321 -1.990 12.489 1.00 77.69 71 GLY A C 1
ATOM 574 O O . GLY A 1 71 ? -15.198 -2.130 12.970 1.00 77.69 71 GLY A O 1
ATOM 575 N N . ALA A 1 72 ? -17.205 -2.997 12.469 1.00 70.50 72 ALA A N 1
ATOM 576 C CA . ALA A 1 72 ? -16.982 -4.282 13.148 1.00 70.50 72 ALA A CA 1
ATOM 577 C C . ALA A 1 72 ? -16.083 -5.274 12.382 1.00 70.50 72 ALA A C 1
ATOM 579 O O . ALA A 1 72 ? -15.508 -6.171 12.998 1.00 70.50 72 ALA A O 1
ATOM 580 N N . ALA A 1 73 ? -15.950 -5.130 11.059 1.00 75.69 73 ALA A N 1
ATOM 581 C CA . ALA A 1 73 ? -15.157 -6.023 10.214 1.00 75.69 73 ALA A CA 1
ATOM 582 C C . ALA A 1 73 ? -13.934 -5.296 9.631 1.00 75.69 73 ALA A C 1
ATOM 584 O O . ALA A 1 73 ? -14.017 -4.136 9.230 1.00 75.69 73 ALA A O 1
ATOM 585 N N . GLY A 1 74 ? -12.787 -5.981 9.602 1.00 88.00 74 GLY A N 1
ATOM 586 C CA . GLY A 1 74 ? -11.577 -5.504 8.931 1.00 88.00 74 GLY A CA 1
ATOM 587 C C . GLY A 1 74 ? -11.475 -6.067 7.518 1.00 88.00 74 GLY A C 1
ATOM 588 O O . GLY A 1 74 ? -11.678 -7.264 7.325 1.00 88.00 74 GLY A O 1
ATOM 589 N N . VAL A 1 75 ? -11.132 -5.222 6.550 1.00 95.75 75 VAL A N 1
ATOM 590 C CA . VAL A 1 75 ? -10.812 -5.626 5.177 1.00 95.75 75 VAL A CA 1
ATOM 591 C C . VAL A 1 75 ? -9.305 -5.815 5.076 1.00 95.75 75 VAL A C 1
ATOM 593 O O . VAL A 1 75 ? -8.550 -4.895 5.385 1.00 95.75 75 VAL A O 1
ATOM 596 N N . LYS A 1 76 ? -8.860 -7.008 4.673 1.00 97.06 76 LYS A N 1
ATOM 597 C CA . LYS A 1 76 ? -7.439 -7.289 4.440 1.00 97.06 76 LYS A CA 1
ATOM 598 C C . LYS A 1 76 ? -6.959 -6.519 3.205 1.00 97.06 76 LYS A C 1
ATOM 600 O O . LYS A 1 76 ? -7.670 -6.469 2.204 1.00 97.06 76 LYS A O 1
ATOM 605 N N . ALA A 1 77 ? -5.770 -5.931 3.283 1.00 98.00 77 ALA A N 1
ATOM 606 C CA . ALA A 1 77 ? -5.071 -5.406 2.119 1.00 98.00 77 ALA A CA 1
ATOM 607 C C . ALA A 1 77 ? -4.273 -6.532 1.442 1.00 98.00 77 ALA A C 1
ATOM 609 O O . ALA A 1 77 ? -3.630 -7.338 2.114 1.00 98.00 77 ALA A O 1
ATOM 610 N N . GLU A 1 78 ? -4.323 -6.589 0.117 1.00 97.88 78 GLU A N 1
ATOM 611 C CA . GLU A 1 78 ? -3.663 -7.610 -0.695 1.00 97.88 78 GLU A CA 1
ATOM 612 C C . GLU A 1 78 ? -2.485 -7.009 -1.471 1.00 97.88 78 GLU A C 1
ATOM 614 O O . GLU A 1 78 ? -2.555 -5.839 -1.864 1.00 97.88 78 GLU A O 1
ATOM 619 N N . PRO A 1 79 ? -1.401 -7.771 -1.708 1.00 97.81 79 PRO A N 1
ATOM 620 C CA . PRO A 1 79 ? -0.305 -7.326 -2.560 1.00 97.81 79 PRO A CA 1
ATOM 621 C C . PRO A 1 79 ? -0.771 -6.990 -3.977 1.00 97.81 79 PRO A C 1
ATOM 623 O O . PRO A 1 79 ? -1.476 -7.773 -4.608 1.00 97.81 79 PRO A O 1
ATOM 626 N N . ILE A 1 80 ? -0.326 -5.844 -4.493 1.00 97.50 80 ILE A N 1
ATOM 627 C CA . ILE A 1 80 ? -0.580 -5.440 -5.884 1.00 97.50 80 ILE A CA 1
ATOM 628 C C . ILE A 1 80 ? 0.254 -6.283 -6.861 1.00 97.50 80 ILE A C 1
ATOM 630 O O . ILE A 1 80 ? -0.232 -6.620 -7.936 1.00 97.50 80 ILE A O 1
ATOM 634 N N . PHE A 1 81 ? 1.468 -6.663 -6.450 1.00 95.94 81 PHE A N 1
ATOM 635 C CA . PHE A 1 81 ? 2.397 -7.526 -7.188 1.00 95.94 81 PHE A CA 1
ATOM 636 C C . PHE A 1 81 ? 2.617 -8.829 -6.400 1.00 95.94 81 PHE A C 1
ATOM 638 O O . PHE A 1 81 ? 3.585 -8.945 -5.645 1.00 95.94 81 PHE A O 1
ATOM 645 N N . PRO A 1 82 ? 1.684 -9.794 -6.445 1.00 94.75 82 PRO A N 1
ATOM 646 C CA . PRO A 1 82 ? 1.792 -11.039 -5.678 1.00 94.75 82 PRO A CA 1
ATOM 647 C C . PRO A 1 82 ? 3.005 -11.903 -6.066 1.00 94.75 82 PRO A C 1
ATOM 649 O O . PRO A 1 82 ? 3.511 -12.660 -5.237 1.00 94.75 82 PRO A O 1
ATOM 652 N N . GLU A 1 83 ? 3.499 -11.779 -7.297 1.00 92.94 83 GLU A N 1
ATOM 653 C CA . GLU A 1 83 ? 4.692 -12.458 -7.812 1.00 92.94 83 GLU A CA 1
ATOM 654 C C . GLU A 1 83 ? 5.968 -12.135 -7.019 1.00 92.94 83 GLU A C 1
ATOM 656 O O . GLU A 1 83 ? 6.889 -12.952 -6.971 1.00 92.94 83 GLU A O 1
ATOM 661 N N . ASP A 1 84 ? 5.992 -10.998 -6.322 1.00 93.44 84 ASP A N 1
ATOM 662 C CA . ASP A 1 84 ? 7.126 -10.547 -5.518 1.00 93.44 84 ASP A CA 1
ATOM 663 C C . ASP A 1 84 ? 7.366 -11.379 -4.246 1.00 93.44 84 ASP A C 1
ATOM 665 O O . ASP A 1 84 ? 8.416 -11.225 -3.618 1.00 93.44 84 ASP A O 1
ATOM 669 N N . TYR A 1 85 ? 6.421 -12.249 -3.867 1.00 93.38 85 TYR A N 1
ATOM 670 C CA . TYR A 1 85 ? 6.403 -12.989 -2.594 1.00 93.38 85 TYR A CA 1
ATOM 671 C C . TYR A 1 85 ? 6.471 -14.516 -2.769 1.00 93.38 85 TYR A C 1
ATOM 673 O O . TYR A 1 85 ? 6.163 -15.275 -1.849 1.00 93.38 85 TYR A O 1
ATOM 681 N N . GLY A 1 86 ? 6.841 -14.990 -3.962 1.00 89.19 86 GLY A N 1
ATOM 682 C CA . GLY A 1 86 ? 6.941 -16.419 -4.262 1.00 89.19 86 GLY A CA 1
ATOM 683 C C . GLY A 1 86 ? 8.052 -17.157 -3.488 1.00 89.19 86 GLY A C 1
ATOM 684 O O . GLY A 1 86 ? 8.908 -16.541 -2.852 1.00 89.19 86 GLY A O 1
ATOM 685 N N . PRO A 1 87 ? 8.091 -18.503 -3.555 1.00 88.81 87 PRO A N 1
ATOM 686 C CA . PRO A 1 87 ? 9.146 -19.295 -2.925 1.00 88.81 87 PRO A CA 1
ATOM 687 C C . PRO A 1 87 ? 10.551 -18.841 -3.344 1.00 88.81 87 PRO A C 1
ATOM 689 O O . PRO A 1 87 ? 10.863 -18.784 -4.531 1.00 88.81 87 PRO A O 1
ATOM 692 N N . GLY A 1 88 ? 11.409 -18.552 -2.363 1.00 87.81 88 GLY A N 1
ATOM 693 C CA . GLY A 1 88 ? 12.774 -18.072 -2.603 1.00 87.81 88 GLY A CA 1
ATOM 694 C C . GLY A 1 88 ? 12.886 -16.571 -2.887 1.00 87.81 88 GLY A C 1
ATOM 695 O O . GLY A 1 88 ? 13.998 -16.099 -3.124 1.00 87.81 88 GLY A O 1
ATOM 696 N N . ALA A 1 89 ? 11.781 -15.820 -2.841 1.00 90.81 89 ALA A N 1
ATOM 697 C CA . ALA A 1 89 ? 11.822 -14.366 -2.896 1.00 90.81 89 ALA A CA 1
ATOM 698 C C . ALA A 1 89 ? 12.624 -13.792 -1.719 1.00 90.81 89 ALA A C 1
ATOM 700 O O . ALA A 1 89 ? 12.577 -14.293 -0.593 1.00 90.81 89 ALA A O 1
ATOM 701 N N . LEU A 1 90 ? 13.373 -12.724 -1.994 1.00 89.94 90 LEU A N 1
ATOM 702 C CA . LEU A 1 90 ? 14.063 -11.975 -0.953 1.00 89.94 90 LEU A CA 1
ATOM 703 C C . LEU A 1 90 ? 13.051 -11.129 -0.163 1.00 89.94 90 LEU A C 1
ATOM 705 O O . LEU A 1 90 ? 12.130 -10.574 -0.768 1.00 89.94 90 LEU A O 1
ATOM 709 N N . PRO A 1 91 ? 13.240 -10.968 1.160 1.00 89.25 91 PRO A N 1
ATOM 710 C CA . PRO A 1 91 ? 12.459 -10.028 1.955 1.00 89.25 91 PRO A CA 1
ATOM 711 C C . PRO A 1 91 ? 12.487 -8.622 1.349 1.00 89.25 91 PRO A C 1
ATOM 713 O O . PRO A 1 91 ? 13.538 -8.144 0.917 1.00 89.25 91 PRO A O 1
ATOM 716 N N . ARG A 1 92 ? 11.337 -7.944 1.348 1.00 93.56 92 ARG A N 1
ATOM 717 C CA . ARG A 1 92 ? 11.185 -6.593 0.795 1.00 93.56 92 ARG A CA 1
ATOM 718 C C . ARG A 1 92 ? 10.922 -5.590 1.897 1.00 93.56 92 ARG A C 1
ATOM 720 O O . ARG A 1 92 ? 10.180 -5.881 2.824 1.00 93.56 92 ARG A O 1
ATOM 727 N N . SER A 1 93 ? 11.527 -4.412 1.785 1.00 95.44 93 SER A N 1
ATOM 728 C CA . SER A 1 93 ? 11.269 -3.294 2.695 1.00 95.44 93 SER A CA 1
ATOM 729 C C . SER A 1 93 ? 10.074 -2.448 2.264 1.00 95.44 93 SER A C 1
ATOM 731 O O . SER A 1 93 ? 9.560 -1.695 3.080 1.00 95.44 93 SER A O 1
ATOM 733 N N . ILE A 1 94 ? 9.628 -2.550 1.010 1.00 96.31 94 ILE A N 1
ATOM 734 C CA . ILE A 1 94 ? 8.510 -1.780 0.457 1.00 96.31 94 ILE A CA 1
ATOM 735 C C . ILE A 1 94 ? 7.463 -2.755 -0.078 1.00 96.31 94 ILE A C 1
ATOM 737 O O . ILE A 1 94 ? 7.785 -3.655 -0.853 1.00 96.31 94 ILE A O 1
ATOM 741 N N . HIS A 1 95 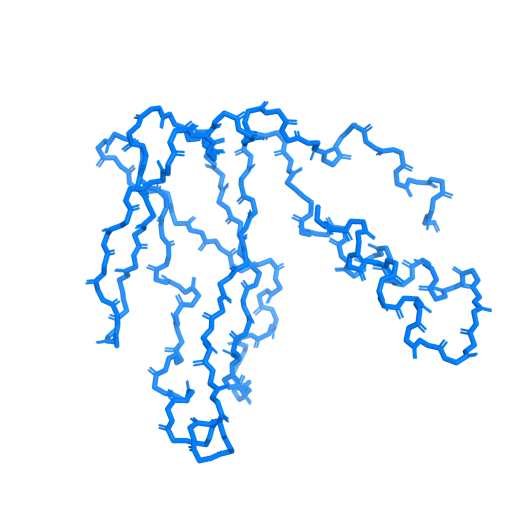? 6.208 -2.546 0.312 1.00 97.44 95 HIS A N 1
ATOM 742 C CA . HIS A 1 95 ? 5.071 -3.353 -0.112 1.00 97.44 95 HIS A CA 1
ATOM 743 C C . HIS A 1 95 ? 3.963 -2.448 -0.642 1.00 97.44 95 HIS A C 1
ATOM 745 O O . HIS A 1 95 ? 3.451 -1.599 0.088 1.00 97.44 95 HIS A O 1
ATOM 751 N N . TYR A 1 96 ? 3.564 -2.654 -1.893 1.00 97.81 96 TYR A N 1
ATOM 752 C CA . TYR A 1 96 ? 2.387 -2.009 -2.466 1.00 97.81 96 TYR A CA 1
ATOM 753 C C . TYR A 1 96 ? 1.174 -2.897 -2.235 1.00 97.81 96 TYR A C 1
ATOM 755 O O . TYR A 1 96 ? 1.119 -4.016 -2.750 1.00 97.81 96 TYR A O 1
ATOM 763 N N . LEU A 1 97 ? 0.224 -2.409 -1.441 1.00 98.19 97 LEU A N 1
ATOM 764 C CA . LEU A 1 97 ? -0.979 -3.139 -1.064 1.00 98.19 97 LEU A CA 1
ATOM 765 C C . LEU A 1 97 ? -2.231 -2.380 -1.495 1.00 98.19 97 LEU A C 1
ATOM 767 O O . LEU A 1 97 ? -2.223 -1.157 -1.660 1.00 98.19 97 LEU A O 1
ATOM 771 N N . LYS A 1 98 ? -3.328 -3.116 -1.629 1.00 97.38 98 LYS A N 1
ATOM 772 C CA . LYS A 1 98 ? -4.627 -2.579 -2.014 1.00 97.38 98 LYS A CA 1
ATOM 773 C C . LYS A 1 98 ? -5.745 -3.262 -1.241 1.00 97.38 98 LYS A C 1
ATOM 775 O O . LYS A 1 98 ? -5.740 -4.476 -1.072 1.00 97.38 98 LYS A O 1
ATOM 780 N N . ALA A 1 99 ? -6.703 -2.484 -0.757 1.00 96.69 99 ALA A N 1
ATOM 781 C CA . ALA A 1 99 ? -7.868 -2.980 -0.036 1.00 96.69 99 ALA A CA 1
ATOM 782 C C . ALA A 1 99 ? -9.144 -2.466 -0.700 1.00 96.69 99 ALA A C 1
ATOM 784 O O . ALA A 1 99 ? -9.256 -1.280 -1.003 1.00 96.69 99 ALA A O 1
ATOM 785 N N . ARG A 1 100 ? -10.126 -3.349 -0.894 1.00 95.12 100 ARG A N 1
ATOM 786 C CA . ARG A 1 100 ? -11.437 -2.976 -1.435 1.00 95.12 100 ARG A CA 1
ATOM 787 C C . ARG A 1 100 ? -12.362 -2.525 -0.310 1.00 95.12 100 ARG A C 1
ATOM 789 O O . ARG A 1 100 ? -13.100 -3.326 0.263 1.00 95.12 100 ARG A O 1
ATOM 796 N N . VAL A 1 101 ? -12.261 -1.252 0.044 1.00 92.62 101 VAL A N 1
ATOM 797 C CA . VAL A 1 101 ? -12.994 -0.624 1.140 1.00 92.62 101 VAL A CA 1
ATOM 798 C C . VAL A 1 101 ? -13.170 0.864 0.861 1.00 92.62 101 VAL A C 1
ATOM 800 O O . VAL A 1 101 ? -12.294 1.499 0.282 1.00 92.62 101 VAL A O 1
ATOM 803 N N . GLU A 1 102 ? -14.279 1.424 1.332 1.00 90.44 102 GLU A N 1
ATOM 804 C CA . GLU A 1 102 ? -14.481 2.867 1.457 1.00 90.44 102 GLU A CA 1
ATOM 805 C C . GLU A 1 102 ? -14.351 3.219 2.943 1.00 90.44 102 GLU A C 1
ATOM 807 O O . GLU A 1 102 ? -15.270 2.938 3.719 1.00 90.44 102 GLU A O 1
ATOM 812 N N . PRO A 1 103 ? -13.192 3.735 3.395 1.00 84.31 103 PRO A N 1
ATOM 813 C CA . PRO A 1 103 ? -12.986 4.025 4.805 1.00 84.31 103 PRO A CA 1
ATOM 814 C C . PRO A 1 103 ? -13.968 5.095 5.283 1.00 84.31 103 PRO A C 1
ATOM 816 O O . PRO A 1 103 ? -14.038 6.190 4.726 1.00 84.31 103 PRO A O 1
ATOM 819 N N . ALA A 1 104 ? -14.719 4.767 6.330 1.00 86.19 104 ALA A N 1
ATOM 820 C CA . ALA A 1 104 ? -15.602 5.702 7.012 1.00 86.19 104 ALA A CA 1
ATOM 821 C C . ALA A 1 104 ? -14.882 6.386 8.186 1.00 86.19 104 ALA A C 1
ATOM 823 O O . ALA A 1 104 ? -13.762 6.018 8.550 1.00 86.19 104 ALA A O 1
ATOM 824 N N . GLU A 1 105 ? -15.555 7.364 8.790 1.00 89.75 105 GLU A N 1
ATOM 825 C CA . GLU A 1 105 ? -15.109 8.030 10.015 1.00 89.75 105 GLU A CA 1
ATOM 826 C C . GLU A 1 105 ? -14.696 7.003 11.085 1.00 89.75 105 GLU A C 1
ATOM 828 O O . GLU A 1 105 ? -15.367 5.989 11.306 1.00 89.75 105 GLU A O 1
ATOM 833 N N . GLY A 1 106 ? -13.554 7.252 11.728 1.00 91.06 106 GLY A N 1
ATOM 834 C CA . GLY A 1 106 ? -13.003 6.364 12.754 1.00 91.06 106 GLY A CA 1
ATOM 835 C C . GLY A 1 106 ? -12.344 5.084 12.227 1.00 91.06 106 GLY A C 1
ATOM 836 O O . GLY A 1 106 ? -12.087 4.175 13.020 1.00 91.06 106 GLY A O 1
ATOM 837 N N . ALA A 1 107 ? -12.060 4.981 10.924 1.00 95.25 107 ALA A N 1
ATOM 838 C CA . ALA A 1 107 ? -11.325 3.841 10.386 1.00 95.25 107 ALA A CA 1
ATOM 839 C C . ALA A 1 107 ? -9.913 3.714 10.990 1.00 95.25 107 ALA A C 1
ATOM 841 O O . ALA A 1 107 ? -9.229 4.703 11.267 1.00 95.25 107 ALA A O 1
ATOM 842 N N . THR A 1 108 ? -9.452 2.475 11.169 1.00 96.62 108 THR A N 1
ATOM 843 C CA . THR A 1 108 ? -8.120 2.161 11.698 1.00 96.62 108 THR A CA 1
ATOM 844 C C . THR A 1 108 ? -7.320 1.305 10.722 1.00 96.62 108 THR A C 1
ATOM 846 O O . THR A 1 108 ? -7.852 0.409 10.064 1.00 96.62 108 THR A O 1
ATOM 849 N N . LEU A 1 109 ? -6.019 1.574 10.639 1.00 96.88 109 LEU A N 1
ATOM 850 C CA . LEU A 1 109 ? -5.044 0.710 9.990 1.00 96.88 109 LEU A CA 1
ATOM 851 C C . LEU A 1 109 ? -4.515 -0.286 11.022 1.00 96.88 109 LEU A C 1
ATOM 853 O O . LEU A 1 109 ? -4.079 0.089 12.110 1.00 96.88 109 LEU A O 1
ATOM 857 N N . VAL A 1 110 ? -4.568 -1.565 10.692 1.00 97.06 110 VAL A N 1
ATOM 858 C CA . VAL A 1 110 ? -4.323 -2.659 11.625 1.00 97.06 110 VAL A CA 1
ATOM 859 C C . VAL A 1 110 ? -3.208 -3.541 11.081 1.00 97.06 110 VAL A C 1
ATOM 861 O O . VAL A 1 110 ? -3.306 -4.042 9.966 1.00 97.06 110 VAL A O 1
ATOM 864 N N . PHE A 1 111 ? -2.181 -3.769 11.897 1.00 97.19 111 PHE A N 1
ATOM 865 C CA . PHE A 1 111 ? -1.090 -4.705 11.628 1.00 97.19 111 PHE A CA 1
ATOM 866 C C . PHE A 1 111 ? -1.189 -5.904 12.573 1.00 97.19 111 PHE A C 1
ATOM 868 O O . PHE A 1 111 ? -1.352 -5.736 13.788 1.00 97.19 111 PHE A O 1
ATOM 875 N N . ARG A 1 112 ? -1.097 -7.117 12.021 1.00 96.50 112 ARG A N 1
ATOM 876 C CA . ARG A 1 112 ? -1.154 -8.399 12.748 1.00 96.50 112 ARG A CA 1
ATOM 877 C C . ARG A 1 112 ? -0.010 -9.323 12.359 1.00 96.50 112 ARG A C 1
ATOM 879 O O . ARG A 1 112 ? -0.218 -10.402 11.814 1.00 96.50 112 ARG A O 1
ATOM 886 N N . HIS A 1 113 ? 1.203 -8.865 12.619 1.00 96.50 113 HIS A N 1
ATOM 887 C CA . HIS A 1 113 ? 2.442 -9.552 12.292 1.00 96.50 113 HIS A CA 1
ATOM 888 C C . HIS A 1 113 ? 3.213 -9.908 13.572 1.00 96.50 113 HIS A C 1
ATOM 890 O O . HIS A 1 113 ? 3.032 -9.272 14.609 1.00 96.50 113 HIS A O 1
ATOM 896 N N . ARG A 1 114 ? 4.100 -10.910 13.521 1.00 95.88 114 ARG A N 1
ATOM 897 C CA . ARG A 1 114 ? 4.865 -11.347 14.707 1.00 95.88 114 ARG A CA 1
ATOM 898 C C . ARG A 1 114 ? 5.742 -10.235 15.302 1.00 95.88 114 ARG A C 1
ATOM 900 O O . ARG A 1 114 ? 5.849 -10.136 16.516 1.00 95.88 114 ARG A O 1
ATOM 907 N N . GLU A 1 115 ? 6.316 -9.391 14.443 1.00 95.69 115 GLU A N 1
ATOM 908 C CA . GLU A 1 115 ? 7.179 -8.269 14.846 1.00 95.69 115 GLU A CA 1
ATOM 909 C C . GLU A 1 115 ? 6.388 -6.981 15.121 1.00 95.69 115 GLU A C 1
ATOM 911 O O . GLU A 1 115 ? 6.900 -6.068 15.761 1.00 95.69 115 GLU A O 1
ATOM 916 N N . ILE A 1 116 ? 5.144 -6.877 14.634 1.00 93.75 116 ILE A N 1
ATOM 917 C CA . ILE A 1 116 ? 4.309 -5.686 14.818 1.00 93.75 116 ILE A CA 1
ATOM 918 C C . ILE A 1 116 ? 2.834 -6.055 14.975 1.00 93.75 116 ILE A C 1
ATOM 920 O O . ILE A 1 116 ? 2.186 -6.577 14.067 1.00 93.75 116 ILE A O 1
ATOM 924 N N . ASN A 1 117 ? 2.283 -5.718 16.138 1.00 95.62 117 ASN A N 1
ATOM 925 C CA . ASN A 1 117 ? 0.868 -5.868 16.440 1.00 95.62 117 ASN A CA 1
ATOM 926 C C . ASN A 1 117 ? 0.316 -4.517 16.898 1.00 95.62 117 ASN A C 1
ATOM 928 O O . ASN A 1 117 ? 0.460 -4.141 18.060 1.00 95.62 117 ASN A O 1
ATOM 932 N N . ALA A 1 118 ? -0.253 -3.767 15.957 1.00 95.88 118 ALA A N 1
ATOM 933 C CA . ALA A 1 118 ? -0.647 -2.380 16.166 1.00 95.88 118 ALA A CA 1
ATOM 934 C C . ALA A 1 118 ? -2.010 -2.083 15.537 1.00 95.88 118 ALA A C 1
ATOM 936 O O . ALA A 1 118 ? -2.411 -2.704 14.552 1.00 95.88 118 ALA A O 1
ATOM 937 N N . GLU A 1 119 ? -2.715 -1.117 16.112 1.00 96.12 119 GLU A N 1
ATOM 938 C CA . GLU A 1 119 ? -3.869 -0.465 15.500 1.00 96.12 119 GLU A CA 1
ATOM 939 C C . GLU A 1 119 ? -3.634 1.039 15.546 1.00 96.12 119 GLU A C 1
ATOM 941 O O . GLU A 1 119 ? -3.357 1.593 16.609 1.00 96.12 119 GLU A O 1
ATOM 946 N N . VAL A 1 120 ? -3.718 1.688 14.392 1.00 95.69 120 VAL A N 1
ATOM 947 C CA . VAL A 1 120 ? -3.441 3.112 14.235 1.00 95.69 120 VAL A CA 1
ATOM 948 C C . VAL A 1 120 ? -4.685 3.767 13.642 1.00 95.69 120 VAL A C 1
ATOM 950 O O . VAL A 1 120 ? -5.077 3.404 12.532 1.00 95.69 120 VAL A O 1
ATOM 953 N N . PRO A 1 121 ? -5.336 4.707 14.347 1.00 96.38 121 PRO A N 1
ATOM 954 C CA . PRO A 1 121 ? -6.420 5.491 13.770 1.00 96.38 121 PRO A CA 1
ATOM 955 C C . PRO A 1 121 ? -5.943 6.230 12.522 1.00 96.38 121 PRO A C 1
ATOM 957 O O . PRO A 1 121 ? -4.892 6.873 12.544 1.00 96.38 121 PRO A O 1
ATOM 960 N N . ILE A 1 122 ? -6.710 6.138 11.439 1.00 96.00 122 ILE A N 1
ATOM 961 C CA . ILE A 1 122 ? -6.449 6.926 10.238 1.00 96.00 122 ILE A CA 1
ATOM 962 C C . ILE A 1 122 ? -6.932 8.353 10.537 1.00 96.00 122 ILE A C 1
ATOM 964 O O . ILE A 1 122 ? -8.093 8.520 10.914 1.00 96.00 122 ILE A O 1
ATOM 968 N N . PRO A 1 123 ? -6.076 9.384 10.418 1.00 96.69 123 PRO A N 1
ATOM 969 C CA . PRO A 1 123 ? -6.490 10.756 10.691 1.00 96.69 123 PRO A CA 1
ATOM 970 C C . PRO A 1 123 ? -7.658 11.184 9.799 1.00 96.69 123 PRO A C 1
ATOM 972 O O . PRO A 1 123 ? -7.673 10.863 8.612 1.00 96.69 123 PRO A O 1
ATOM 975 N N . GLU A 1 124 ? -8.583 11.983 10.336 1.00 94.50 124 GLU A N 1
ATOM 976 C CA . GLU A 1 124 ? -9.759 12.448 9.582 1.00 94.50 124 GLU A CA 1
ATOM 977 C C . GLU A 1 124 ? -9.366 13.191 8.298 1.00 94.50 124 GLU A C 1
ATOM 979 O O . GLU A 1 124 ? -9.960 12.995 7.244 1.00 94.50 124 GLU A O 1
ATOM 984 N N . THR A 1 125 ? -8.282 13.969 8.342 1.00 95.50 125 THR A N 1
ATOM 985 C CA . THR A 1 125 ? -7.746 14.650 7.156 1.00 95.50 125 THR A CA 1
ATOM 986 C C . THR A 1 125 ? -7.311 13.685 6.052 1.00 95.50 125 THR A C 1
ATOM 988 O O . THR A 1 125 ? -7.430 14.013 4.874 1.00 95.50 125 THR A O 1
ATOM 991 N N . VAL A 1 126 ? -6.829 12.493 6.410 1.00 95.38 126 VAL A N 1
ATOM 992 C CA . VAL A 1 126 ? -6.471 11.443 5.450 1.00 95.38 126 VAL A CA 1
ATOM 993 C C . VAL A 1 126 ? -7.732 10.776 4.908 1.00 95.38 126 VAL A C 1
ATOM 995 O O . VAL A 1 126 ? -7.810 10.543 3.708 1.00 95.38 126 VAL A O 1
ATOM 998 N N . LEU A 1 127 ? -8.739 10.520 5.749 1.00 94.25 127 LEU A N 1
ATOM 999 C CA . LEU A 1 127 ? -10.026 9.968 5.309 1.00 94.25 127 LEU A CA 1
ATOM 1000 C C . LEU A 1 127 ? -10.724 10.895 4.302 1.00 94.25 127 LEU A C 1
ATOM 1002 O O . LEU A 1 127 ? -11.191 10.432 3.263 1.00 94.25 127 LEU A O 1
ATOM 1006 N N . GLU A 1 128 ? -10.719 12.205 4.548 1.00 93.31 128 GLU A N 1
ATOM 1007 C CA . GLU A 1 128 ? -11.222 13.209 3.600 1.00 93.31 128 GLU A CA 1
ATOM 1008 C C . GLU A 1 128 ? -10.412 13.249 2.292 1.00 93.31 128 GLU A C 1
ATOM 1010 O O . GLU A 1 128 ? -10.977 13.320 1.196 1.00 93.31 128 GLU A O 1
ATOM 1015 N N . ALA A 1 129 ? -9.083 13.135 2.371 1.00 92.94 129 ALA A N 1
ATOM 1016 C CA . ALA A 1 129 ? -8.237 13.053 1.179 1.00 92.94 129 ALA A CA 1
ATOM 1017 C C . ALA A 1 129 ? -8.507 11.776 0.355 1.00 92.94 129 ALA A C 1
ATOM 1019 O O . ALA A 1 129 ? -8.497 11.811 -0.876 1.00 92.94 129 ALA A O 1
ATOM 1020 N N . LEU A 1 130 ? -8.808 10.648 1.008 1.00 92.75 130 LEU A N 1
ATOM 1021 C CA . LEU A 1 130 ? -9.175 9.406 0.323 1.00 92.75 130 LEU A CA 1
ATOM 1022 C C . LEU A 1 130 ? -10.493 9.546 -0.456 1.00 92.75 130 LEU A C 1
ATOM 1024 O O . LEU A 1 130 ? -10.574 9.071 -1.585 1.00 92.75 130 LEU A O 1
ATOM 1028 N N . LYS A 1 131 ? -11.489 10.268 0.078 1.00 89.69 131 LYS A N 1
ATOM 1029 C CA . LYS A 1 131 ? -12.771 10.532 -0.615 1.00 89.69 131 LYS A CA 1
ATOM 1030 C C . LYS A 1 131 ? -12.614 11.337 -1.909 1.00 89.69 131 LYS A C 1
ATOM 1032 O O . LYS A 1 131 ? -13.455 11.242 -2.797 1.00 89.69 131 LYS A O 1
ATOM 1037 N N . SER A 1 132 ? -11.558 12.142 -1.999 1.00 88.50 132 SER A N 1
ATOM 1038 C CA . SER A 1 132 ? -11.240 13.007 -3.145 1.00 88.50 132 SER A CA 1
ATOM 1039 C C . SER A 1 132 ? -10.077 12.480 -3.991 1.00 88.50 132 SER A C 1
ATOM 1041 O O . SER A 1 132 ? -9.554 13.193 -4.848 1.00 88.50 132 SER A O 1
ATOM 1043 N N . SER A 1 133 ? -9.658 11.234 -3.757 1.00 88.69 133 SER A N 1
ATOM 1044 C CA . SER A 1 133 ? -8.577 10.617 -4.517 1.00 88.69 133 SER A CA 1
ATOM 1045 C C . SER A 1 133 ? -8.981 10.397 -5.971 1.00 88.69 133 SER A C 1
ATOM 1047 O O . SER A 1 133 ? -10.074 9.917 -6.259 1.00 88.69 133 SER A O 1
ATOM 1049 N N . VAL A 1 134 ? -8.057 10.706 -6.881 1.00 89.44 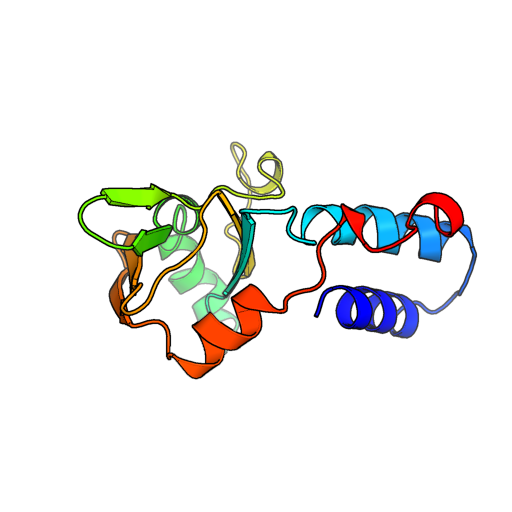134 VAL A N 1
ATOM 1050 C CA . VAL A 1 134 ? -8.196 10.375 -8.301 1.00 89.44 134 VAL A CA 1
ATOM 1051 C C . VAL A 1 134 ? -8.144 8.861 -8.458 1.00 89.44 134 VAL A C 1
ATOM 1053 O O . VAL A 1 134 ? -7.205 8.218 -7.977 1.00 89.44 134 VAL A O 1
ATOM 1056 N N . VAL A 1 135 ? -9.135 8.304 -9.149 1.00 92.56 135 VAL A N 1
ATOM 1057 C CA . VAL A 1 135 ? -9.207 6.866 -9.431 1.00 92.56 135 VAL A CA 1
ATOM 1058 C C . VAL A 1 135 ? -8.799 6.543 -10.865 1.00 92.56 135 VAL A C 1
ATOM 1060 O O . VAL A 1 135 ? -8.799 7.405 -11.746 1.00 92.56 135 VAL A O 1
ATOM 1063 N N . ALA A 1 136 ? -8.451 5.282 -11.116 1.00 90.75 136 ALA A N 1
ATOM 1064 C CA . ALA A 1 136 ? -7.960 4.826 -12.413 1.00 90.75 136 ALA A CA 1
ATOM 1065 C C . ALA A 1 136 ? -8.936 5.133 -13.562 1.00 90.75 136 ALA A C 1
ATOM 1067 O O . ALA A 1 136 ? -8.495 5.421 -14.670 1.00 90.75 136 ALA A O 1
ATOM 1068 N N . GLU A 1 137 ? -10.245 5.115 -13.298 1.00 91.69 137 GLU A N 1
ATOM 1069 C CA . GLU A 1 137 ? -11.302 5.400 -14.273 1.00 91.69 137 GLU A CA 1
ATOM 1070 C C . GLU A 1 137 ? -11.395 6.877 -14.692 1.00 91.69 137 GLU A C 1
ATOM 1072 O O . GLU A 1 137 ? -12.073 7.189 -15.669 1.00 91.69 137 GLU A O 1
ATOM 1077 N N . GLU A 1 138 ? -10.764 7.795 -13.957 1.00 90.25 138 GLU A N 1
ATOM 1078 C CA . GLU A 1 138 ? -10.848 9.246 -14.193 1.00 90.25 138 GLU A CA 1
ATOM 1079 C C . GLU A 1 138 ? -9.685 9.790 -15.026 1.00 90.25 138 GLU A C 1
ATOM 1081 O O . GLU A 1 138 ? -9.687 10.958 -15.414 1.00 90.25 138 GLU A O 1
ATOM 1086 N N . VAL A 1 139 ? -8.705 8.943 -15.335 1.00 85.44 139 VAL A N 1
ATOM 1087 C CA . VAL A 1 139 ? -7.517 9.311 -16.102 1.00 85.44 139 VAL A CA 1
ATOM 1088 C C . VAL A 1 139 ? -7.490 8.515 -17.404 1.00 85.44 139 VAL A C 1
ATOM 1090 O O . VAL A 1 139 ? -7.681 7.299 -17.424 1.00 85.44 139 VAL A O 1
ATOM 1093 N N . ASN A 1 140 ? -7.243 9.203 -18.520 1.00 84.56 140 ASN A N 1
ATOM 1094 C CA . ASN A 1 140 ? -7.076 8.557 -19.818 1.00 84.56 140 ASN A CA 1
ATOM 1095 C C . ASN A 1 140 ? -5.663 7.969 -19.945 1.00 84.56 140 ASN A C 1
ATOM 1097 O O . ASN A 1 140 ? -4.772 8.577 -20.529 1.00 84.56 140 ASN A O 1
ATOM 1101 N N . TRP A 1 141 ? -5.462 6.773 -19.399 1.00 77.00 141 TRP A N 1
ATOM 1102 C CA . TRP A 1 141 ? -4.186 6.059 -19.505 1.00 77.00 141 TRP A CA 1
ATOM 1103 C C . TRP A 1 141 ? -3.922 5.513 -20.911 1.00 77.00 141 TRP A C 1
ATOM 1105 O O . TRP A 1 141 ? -2.770 5.333 -21.279 1.00 77.00 141 TRP A O 1
ATOM 1115 N N . THR A 1 142 ? -4.962 5.285 -21.723 1.00 68.19 142 THR A N 1
ATOM 1116 C CA . THR A 1 142 ? -4.820 4.733 -23.085 1.00 68.19 142 THR A CA 1
ATOM 1117 C C . THR A 1 142 ? -4.147 5.677 -24.075 1.00 68.19 142 THR A C 1
ATOM 1119 O O . THR A 1 142 ? -3.726 5.236 -25.132 1.00 68.19 142 THR A O 1
ATOM 1122 N N . SER A 1 143 ? -4.026 6.970 -23.765 1.00 69.38 143 SER A N 1
ATOM 1123 C CA . SER A 1 143 ? -3.168 7.867 -24.550 1.00 69.38 143 SER A CA 1
ATOM 1124 C C . SER A 1 143 ? -1.680 7.751 -24.196 1.00 69.38 143 SER A C 1
ATOM 1126 O O . SER A 1 143 ? -0.868 8.418 -24.828 1.00 69.38 143 SER A O 1
ATOM 1128 N N . LEU A 1 144 ? -1.337 6.972 -23.164 1.00 64.25 144 LEU A N 1
ATOM 1129 C CA . LEU A 1 144 ? 0.015 6.798 -22.621 1.00 64.25 144 LEU A CA 1
ATOM 1130 C C . LEU A 1 144 ? 0.518 5.342 -22.715 1.00 64.25 144 LEU A C 1
ATOM 1132 O O . LEU A 1 144 ? 1.647 5.083 -22.308 1.00 64.25 144 LEU A O 1
ATOM 1136 N N . LEU A 1 145 ? -0.311 4.416 -23.216 1.00 60.69 145 LEU A N 1
ATOM 1137 C CA . LEU A 1 145 ? -0.021 2.994 -23.449 1.00 60.69 145 LEU A CA 1
ATOM 1138 C C . LEU A 1 145 ? -0.152 2.698 -24.945 1.00 60.69 145 LEU A C 1
ATOM 1140 O O . LEU A 1 145 ? 0.786 2.100 -25.514 1.00 60.69 145 LEU A O 1
#